Protein AF-A0A4Q3MIM4-F1 (afdb_monomer_lite)

pLDDT: mean 78.22, std 14.31, range [47.62, 98.12]

Structure (mmCIF, N/CA/C/O backbone):
data_AF-A0A4Q3MIM4-F1
#
_entry.id   AF-A0A4Q3MIM4-F1
#
loop_
_atom_site.group_PDB
_atom_site.id
_atom_site.type_symbol
_atom_site.label_atom_id
_atom_site.label_alt_id
_atom_site.label_comp_id
_atom_site.label_asym_id
_atom_site.label_entity_id
_atom_site.label_seq_id
_atom_site.pdbx_PDB_ins_code
_atom_site.Cartn_x
_atom_site.Cartn_y
_atom_site.Cartn_z
_atom_site.occupancy
_atom_site.B_iso_or_equiv
_atom_site.auth_seq_id
_atom_site.auth_comp_id
_atom_site.auth_asym_id
_atom_site.auth_atom_id
_atom_site.pdbx_PDB_model_num
ATOM 1 N N . MET A 1 1 ? -2.672 -13.943 -61.243 1.00 47.62 1 MET A N 1
ATOM 2 C CA . MET A 1 1 ? -1.201 -13.843 -61.309 1.00 47.62 1 MET A CA 1
ATOM 3 C C . MET A 1 1 ? -0.860 -12.418 -60.898 1.00 47.62 1 MET A C 1
ATOM 5 O O . MET A 1 1 ? -1.108 -11.527 -61.688 1.00 47.62 1 MET A O 1
ATOM 9 N N . THR A 1 2 ? -0.480 -12.047 -59.685 1.00 56.12 2 THR A N 1
ATOM 10 C CA . THR A 1 2 ? -0.153 -12.709 -58.411 1.00 56.12 2 THR A CA 1
ATOM 11 C C . THR A 1 2 ? -0.210 -11.559 -57.394 1.00 56.12 2 THR A C 1
ATOM 13 O O . THR A 1 2 ? 0.471 -10.555 -57.569 1.00 56.12 2 THR A O 1
ATOM 16 N N . ASP A 1 3 ? -1.222 -11.577 -56.530 1.00 54.84 3 ASP A N 1
ATOM 17 C CA . ASP A 1 3 ? -1.078 -11.570 -55.067 1.00 54.84 3 ASP A CA 1
ATOM 18 C C . ASP A 1 3 ? -1.136 -10.174 -54.430 1.00 54.84 3 ASP A C 1
ATOM 20 O O . ASP A 1 3 ? -0.156 -9.439 -54.322 1.00 54.84 3 ASP A O 1
ATOM 24 N N . LEU A 1 4 ? -2.347 -9.852 -53.957 1.00 62.50 4 LEU A N 1
ATOM 25 C CA . LEU A 1 4 ? -2.622 -8.898 -52.886 1.00 62.50 4 LEU A CA 1
ATOM 26 C C . LEU A 1 4 ? -1.829 -9.325 -51.644 1.00 62.50 4 LEU A C 1
ATOM 28 O O . LEU A 1 4 ? -2.325 -10.043 -50.776 1.00 62.50 4 LEU A O 1
ATOM 32 N N . SER A 1 5 ? -0.568 -8.904 -51.592 1.00 60.09 5 SER A 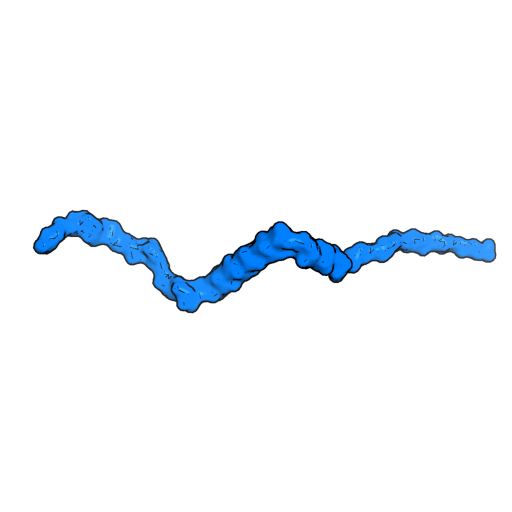N 1
ATOM 33 C CA . SER A 1 5 ? 0.301 -9.078 -50.438 1.00 60.09 5 SER A CA 1
ATOM 34 C C . SER A 1 5 ? -0.222 -8.201 -49.303 1.00 60.09 5 SER A C 1
ATOM 36 O O . SER A 1 5 ? 0.085 -7.014 -49.193 1.00 60.09 5 SER A O 1
ATOM 38 N N . LEU A 1 6 ? -1.087 -8.795 -48.482 1.00 64.12 6 LEU A N 1
ATOM 39 C CA . LEU A 1 6 ? -1.486 -8.293 -47.178 1.00 64.12 6 LEU A CA 1
ATOM 40 C C . LEU A 1 6 ? -0.232 -8.238 -46.297 1.00 64.12 6 LEU A C 1
ATOM 42 O O . LEU A 1 6 ? 0.079 -9.192 -45.583 1.00 64.12 6 LEU A O 1
ATOM 46 N N . SER A 1 7 ? 0.501 -7.123 -46.328 1.00 59.03 7 SER A N 1
ATOM 47 C CA . SER A 1 7 ? 1.477 -6.822 -45.285 1.00 59.03 7 SER A CA 1
ATOM 48 C C . SER A 1 7 ? 0.698 -6.556 -43.994 1.00 59.03 7 SER A C 1
ATOM 50 O O . SER A 1 7 ? 0.306 -5.424 -43.703 1.00 59.03 7 SER A O 1
ATOM 52 N N . GLY A 1 8 ? 0.394 -7.621 -43.252 1.00 64.06 8 GLY A N 1
ATOM 53 C CA . GLY A 1 8 ? -0.150 -7.516 -41.904 1.00 64.06 8 GLY A CA 1
ATOM 54 C C . GLY A 1 8 ? 0.760 -6.626 -41.049 1.00 64.06 8 GLY A C 1
ATOM 55 O O . GLY A 1 8 ? 1.978 -6.621 -41.261 1.00 64.06 8 GLY A O 1
ATOM 56 N N . PRO A 1 9 ? 0.203 -5.839 -40.113 1.00 67.06 9 PRO A N 1
ATOM 57 C CA . PRO A 1 9 ? 1.002 -4.927 -39.309 1.00 67.06 9 PRO A CA 1
ATOM 58 C C . PRO A 1 9 ? 2.117 -5.705 -38.592 1.00 67.06 9 PRO A C 1
ATOM 60 O O . PRO A 1 9 ? 1.868 -6.817 -38.112 1.00 67.06 9 PRO A O 1
ATOM 63 N N . PRO A 1 10 ? 3.346 -5.155 -38.520 1.00 61.06 10 PRO A N 1
ATOM 64 C CA . PRO A 1 10 ? 4.457 -5.816 -37.854 1.00 61.06 10 PRO A CA 1
ATOM 65 C C . PRO A 1 10 ? 4.034 -6.163 -36.428 1.00 61.06 10 PRO A C 1
ATOM 67 O O . PRO A 1 10 ? 3.502 -5.319 -35.704 1.00 61.06 10 PRO A O 1
ATOM 70 N N . GLY A 1 11 ? 4.214 -7.442 -36.089 1.00 63.09 11 GLY A N 1
ATOM 71 C CA . GLY A 1 11 ? 3.674 -8.086 -34.900 1.00 63.09 11 GLY A CA 1
ATOM 72 C C . GLY A 1 11 ? 3.743 -7.211 -33.654 1.00 63.09 11 GLY A C 1
ATOM 73 O O . GLY A 1 11 ? 4.773 -6.606 -33.349 1.00 63.09 11 GLY A O 1
ATOM 74 N N . ALA A 1 12 ? 2.615 -7.159 -32.945 1.00 65.12 12 ALA A N 1
ATOM 75 C CA . ALA A 1 12 ? 2.452 -6.451 -31.687 1.00 65.12 12 ALA A CA 1
ATOM 76 C C . ALA A 1 12 ? 3.697 -6.618 -30.795 1.00 65.12 12 ALA A C 1
ATOM 78 O O . ALA A 1 12 ? 4.191 -7.741 -30.637 1.00 65.12 12 ALA A O 1
ATOM 79 N N . PRO A 1 13 ? 4.229 -5.535 -30.198 1.00 55.97 13 PRO A N 1
ATOM 80 C CA . PRO A 1 13 ? 5.423 -5.632 -29.380 1.00 55.97 13 PRO A CA 1
ATOM 81 C C . PRO A 1 13 ? 5.156 -6.597 -28.227 1.00 55.97 13 PRO A C 1
ATOM 83 O O . PRO A 1 13 ? 4.348 -6.325 -27.340 1.00 55.97 13 PRO A O 1
ATOM 86 N N . ALA A 1 14 ? 5.854 -7.733 -28.259 1.00 62.94 14 ALA A N 1
ATOM 87 C CA . ALA A 1 14 ? 5.803 -8.760 -27.236 1.00 62.94 14 ALA A CA 1
ATOM 88 C C . ALA A 1 14 ? 5.992 -8.111 -25.860 1.00 62.94 14 ALA A C 1
ATOM 90 O O . ALA A 1 14 ? 7.069 -7.601 -25.557 1.00 62.94 14 ALA A O 1
ATOM 91 N N . LEU A 1 15 ? 4.965 -8.143 -25.011 1.00 60.12 15 LEU A N 1
ATOM 92 C CA . LEU A 1 15 ? 4.972 -7.594 -23.647 1.00 60.12 15 LEU A CA 1
ATOM 93 C C . LEU A 1 15 ? 6.229 -8.020 -22.850 1.00 60.12 15 LEU A C 1
ATOM 95 O O . LEU A 1 15 ? 6.790 -7.258 -22.061 1.00 60.12 15 LEU A O 1
ATOM 99 N N . ARG A 1 16 ? 6.746 -9.217 -23.163 1.00 60.94 16 ARG A N 1
ATOM 100 C CA . ARG A 1 16 ? 7.998 -9.794 -22.647 1.00 60.94 16 ARG A CA 1
ATOM 101 C C . ARG A 1 16 ? 9.261 -8.973 -22.955 1.00 60.94 16 ARG A C 1
ATOM 103 O O . ARG A 1 16 ? 10.187 -8.969 -22.145 1.00 60.94 16 ARG A O 1
ATOM 110 N N . SER A 1 17 ? 9.344 -8.285 -24.096 1.00 62.25 17 SER A N 1
ATOM 111 C CA . SER A 1 17 ? 10.520 -7.478 -24.465 1.00 62.25 17 SER A CA 1
ATOM 112 C C . SER A 1 17 ? 10.589 -6.169 -23.672 1.00 62.25 17 SER A C 1
ATOM 114 O O . SER A 1 17 ? 11.679 -5.742 -23.285 1.00 62.25 17 SER A O 1
ATOM 116 N N . ARG A 1 18 ? 9.431 -5.580 -23.345 1.00 62.25 18 ARG A N 1
ATOM 117 C CA . ARG A 1 18 ? 9.329 -4.354 -22.539 1.00 62.25 18 ARG A CA 1
ATOM 118 C C . ARG A 1 18 ? 9.605 -4.608 -21.056 1.00 62.25 18 ARG A C 1
ATOM 120 O O . ARG A 1 18 ? 10.353 -3.839 -20.459 1.00 62.25 18 ARG A O 1
ATOM 127 N N . ALA A 1 19 ? 9.117 -5.720 -20.499 1.00 64.00 19 ALA A N 1
ATOM 128 C CA . ALA A 1 19 ? 9.365 -6.098 -19.103 1.00 64.00 19 ALA A CA 1
ATOM 129 C C . ALA A 1 19 ? 10.867 -6.236 -18.778 1.00 64.00 19 ALA A C 1
ATOM 131 O O . ALA A 1 19 ? 11.344 -5.703 -17.778 1.00 64.00 19 ALA A O 1
ATOM 132 N N . ARG A 1 20 ? 11.648 -6.866 -19.670 1.00 65.12 20 ARG A N 1
ATOM 133 C CA . ARG A 1 20 ? 13.110 -6.998 -19.501 1.00 65.12 20 ARG A CA 1
ATOM 134 C C . ARG A 1 20 ? 13.852 -5.665 -19.568 1.00 65.12 20 ARG A C 1
ATOM 136 O O . ARG A 1 20 ? 14.873 -5.500 -18.911 1.00 65.12 20 ARG A O 1
ATOM 143 N N . ARG A 1 21 ? 13.355 -4.720 -20.368 1.00 63.66 21 ARG A N 1
ATOM 144 C CA . ARG A 1 21 ? 13.934 -3.375 -20.470 1.00 63.66 21 ARG A CA 1
ATOM 145 C C . ARG A 1 21 ? 13.627 -2.543 -19.223 1.00 63.66 21 ARG A C 1
ATOM 147 O O . ARG A 1 21 ? 14.487 -1.790 -18.786 1.00 63.66 21 ARG A O 1
ATOM 154 N N . TRP A 1 22 ? 12.448 -2.729 -18.632 1.00 59.41 22 TRP A N 1
ATOM 155 C CA . TRP A 1 22 ? 12.054 -2.099 -17.369 1.00 59.41 22 TRP A CA 1
ATOM 156 C C . TRP A 1 22 ? 12.881 -2.600 -16.179 1.00 59.41 22 TRP A C 1
ATOM 158 O O . TRP A 1 22 ? 13.366 -1.785 -15.403 1.00 59.41 22 TRP A O 1
ATOM 168 N N . LEU A 1 23 ? 13.155 -3.908 -16.102 1.00 63.53 23 LEU A N 1
ATOM 169 C CA . LEU A 1 23 ? 14.043 -4.490 -15.081 1.00 63.53 23 LEU A CA 1
ATOM 170 C C . LEU A 1 23 ? 15.498 -3.995 -15.160 1.00 63.53 23 LEU A C 1
ATOM 172 O O . LEU A 1 23 ? 16.237 -4.123 -14.190 1.00 63.53 23 LEU A O 1
ATOM 176 N N . ARG A 1 24 ? 15.920 -3.446 -16.305 1.00 71.00 24 ARG A N 1
ATOM 177 C CA . ARG A 1 24 ? 17.282 -2.931 -16.519 1.00 71.00 24 ARG A CA 1
ATOM 178 C C . ARG A 1 24 ? 17.461 -1.476 -16.077 1.00 71.00 24 ARG A C 1
ATOM 180 O O . ARG A 1 24 ? 18.591 -1.010 -16.009 1.00 71.00 24 ARG A O 1
ATOM 187 N N . ASN A 1 25 ? 16.365 -0.776 -15.777 1.00 79.00 25 ASN A N 1
ATOM 188 C CA . ASN A 1 25 ? 16.386 0.569 -15.211 1.00 79.00 25 ASN A CA 1
ATOM 189 C C . ASN A 1 25 ? 16.284 0.481 -13.687 1.00 79.00 25 ASN A C 1
ATOM 191 O O . ASN A 1 25 ? 15.209 0.195 -13.161 1.00 79.00 25 ASN A O 1
ATOM 195 N N . SER A 1 26 ? 17.372 0.804 -12.985 1.00 73.56 26 SER A N 1
ATOM 196 C CA . SER A 1 26 ? 17.439 0.735 -11.518 1.00 73.56 26 SER A CA 1
ATOM 197 C C . SER A 1 26 ? 16.343 1.550 -10.819 1.00 73.56 26 SER A C 1
ATOM 199 O O . SER A 1 26 ? 15.818 1.128 -9.798 1.00 73.56 26 SER A O 1
ATOM 201 N N . GLY A 1 27 ? 15.937 2.696 -11.380 1.00 83.94 27 GLY A N 1
ATOM 202 C CA . GLY A 1 27 ? 14.843 3.495 -10.813 1.00 83.94 27 GLY A CA 1
ATOM 203 C C . GLY A 1 27 ? 13.472 2.815 -10.919 1.00 83.94 27 GLY A C 1
ATOM 204 O O . GLY A 1 27 ? 12.704 2.807 -9.960 1.00 83.94 27 GLY A O 1
ATOM 205 N N . ALA A 1 28 ? 13.173 2.196 -12.067 1.00 82.56 28 ALA A N 1
ATOM 206 C CA . ALA A 1 28 ? 11.902 1.505 -12.285 1.00 82.56 28 ALA A CA 1
ATOM 207 C C . ALA A 1 28 ? 11.814 0.201 -11.476 1.00 82.56 28 ALA A C 1
ATOM 209 O O . ALA A 1 28 ? 10.743 -0.137 -10.974 1.00 82.56 28 ALA A O 1
ATOM 210 N N . SER A 1 29 ? 12.933 -0.512 -11.307 1.00 85.25 29 SER A N 1
ATOM 211 C CA . SER A 1 29 ? 12.978 -1.729 -10.492 1.00 85.25 29 SER A CA 1
ATOM 212 C C . SER A 1 29 ? 12.814 -1.436 -9.001 1.00 85.25 29 SER A C 1
ATOM 214 O O . SER A 1 29 ? 12.050 -2.137 -8.343 1.00 85.25 29 SER A O 1
ATOM 216 N N . VAL A 1 30 ? 13.449 -0.383 -8.474 1.00 92.88 30 VAL A N 1
ATOM 217 C CA . VAL A 1 30 ? 13.295 0.023 -7.066 1.00 92.88 30 VAL A CA 1
ATOM 218 C C . VAL A 1 30 ? 11.865 0.480 -6.780 1.00 92.88 30 VAL A C 1
ATOM 220 O O . VAL A 1 30 ? 11.253 -0.006 -5.832 1.00 92.88 30 VAL A O 1
ATOM 223 N N . GLY A 1 31 ? 11.293 1.345 -7.625 1.00 93.12 31 GLY A N 1
ATOM 224 C CA . GLY A 1 31 ? 9.895 1.764 -7.4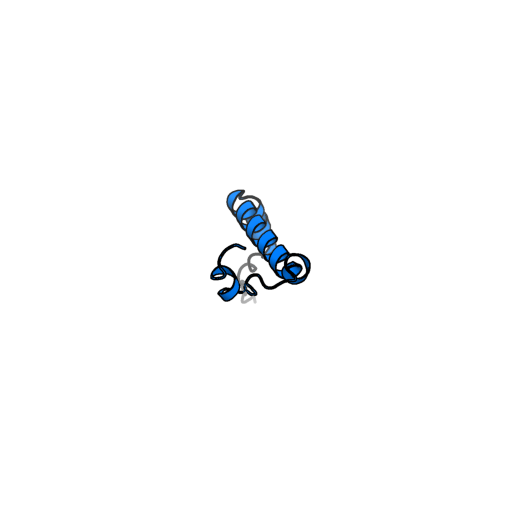78 1.00 93.12 31 GLY A CA 1
ATOM 225 C C . GLY A 1 31 ? 8.926 0.580 -7.553 1.00 93.12 31 GLY A C 1
ATOM 226 O O . GLY A 1 31 ? 8.043 0.445 -6.708 1.00 93.12 31 GLY A O 1
ATOM 227 N N . GLY A 1 32 ? 9.139 -0.328 -8.511 1.00 92.75 32 GLY A N 1
ATOM 228 C CA . GLY A 1 32 ? 8.360 -1.561 -8.629 1.00 92.75 32 GLY A CA 1
ATOM 229 C C . GLY A 1 32 ? 8.479 -2.470 -7.403 1.00 92.75 32 GLY A C 1
ATOM 230 O O . GLY A 1 32 ? 7.471 -3.011 -6.956 1.00 92.75 32 GLY A O 1
ATOM 231 N N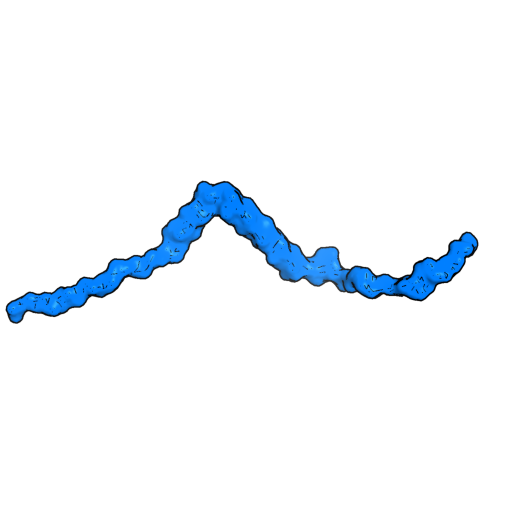 . ALA A 1 33 ? 9.676 -2.601 -6.824 1.00 93.62 33 ALA A N 1
ATOM 232 C CA . ALA A 1 33 ? 9.899 -3.384 -5.611 1.00 93.62 33 ALA A CA 1
ATOM 233 C C . ALA A 1 33 ? 9.163 -2.790 -4.400 1.00 93.62 33 ALA A C 1
ATOM 235 O O . ALA A 1 33 ? 8.505 -3.529 -3.673 1.00 93.62 33 ALA A O 1
ATOM 236 N N . ILE A 1 34 ? 9.210 -1.466 -4.215 1.00 96.50 34 ILE A N 1
ATOM 237 C CA . ILE A 1 34 ? 8.493 -0.776 -3.130 1.00 96.50 34 ILE A CA 1
ATOM 238 C C . ILE A 1 34 ? 6.983 -1.010 -3.249 1.00 96.50 34 ILE A C 1
ATOM 240 O O . ILE A 1 34 ? 6.341 -1.401 -2.275 1.00 96.50 34 ILE A O 1
ATOM 244 N N . VAL A 1 35 ? 6.419 -0.817 -4.446 1.00 96.62 35 VAL A N 1
ATOM 245 C CA . VAL A 1 35 ? 4.985 -1.037 -4.693 1.00 96.62 35 VAL A CA 1
ATOM 246 C C . VAL A 1 35 ? 4.610 -2.498 -4.454 1.00 96.62 35 VAL A C 1
ATOM 248 O O . VAL A 1 35 ? 3.600 -2.771 -3.810 1.00 96.62 35 VAL A O 1
ATOM 251 N N . LEU A 1 36 ? 5.430 -3.441 -4.921 1.00 96.50 36 LEU A N 1
ATOM 252 C CA . LEU A 1 36 ? 5.192 -4.866 -4.707 1.00 96.50 36 LEU A CA 1
ATOM 253 C C . LEU A 1 36 ? 5.167 -5.214 -3.214 1.00 96.50 36 LEU A C 1
ATOM 255 O O . LEU A 1 36 ? 4.253 -5.904 -2.771 1.00 96.50 36 LEU A O 1
ATOM 259 N N . ILE A 1 37 ? 6.125 -4.705 -2.434 1.00 97.88 37 ILE A N 1
ATOM 260 C CA . ILE A 1 37 ? 6.162 -4.898 -0.978 1.00 97.88 37 ILE A CA 1
ATOM 261 C C . ILE A 1 37 ? 4.902 -4.319 -0.330 1.00 97.88 37 ILE A C 1
ATOM 263 O O . ILE A 1 37 ? 4.275 -4.998 0.477 1.00 97.88 37 ILE A O 1
ATOM 267 N N . ALA A 1 38 ? 4.486 -3.108 -0.709 1.00 97.62 38 ALA A N 1
ATOM 268 C CA . ALA A 1 38 ? 3.273 -2.492 -0.174 1.00 97.62 38 ALA A CA 1
ATOM 269 C C . ALA A 1 38 ? 2.016 -3.334 -0.458 1.00 97.62 38 ALA A C 1
ATOM 271 O O . ALA A 1 38 ? 1.188 -3.527 0.432 1.00 97.62 38 ALA A O 1
ATOM 272 N N . VAL A 1 39 ? 1.895 -3.890 -1.669 1.00 98.12 39 VAL A N 1
ATOM 273 C CA . VAL A 1 39 ? 0.791 -4.791 -2.036 1.00 98.12 39 VAL A CA 1
ATOM 274 C C . VAL A 1 39 ? 0.830 -6.077 -1.210 1.00 98.12 39 VAL A C 1
ATOM 276 O O . VAL A 1 39 ? -0.208 -6.511 -0.716 1.00 98.12 39 VAL A O 1
ATOM 279 N N . LEU A 1 40 ? 2.010 -6.670 -1.011 1.00 97.88 40 LEU A N 1
ATOM 280 C CA . LEU A 1 40 ? 2.157 -7.857 -0.163 1.00 97.88 40 LEU A CA 1
ATOM 281 C C . LEU A 1 40 ? 1.752 -7.566 1.287 1.00 97.88 40 LEU A C 1
ATOM 283 O O . LEU A 1 40 ? 1.012 -8.353 1.873 1.00 97.88 40 LEU A O 1
ATOM 287 N N . CYS A 1 41 ? 2.161 -6.421 1.837 1.00 96.88 41 CYS A N 1
ATOM 288 C CA . CYS A 1 41 ? 1.729 -5.974 3.160 1.00 96.88 41 CYS A CA 1
ATOM 289 C C . CYS A 1 41 ? 0.210 -5.779 3.233 1.00 96.88 41 CYS A C 1
ATOM 291 O O . CYS A 1 41 ? -0.390 -6.149 4.236 1.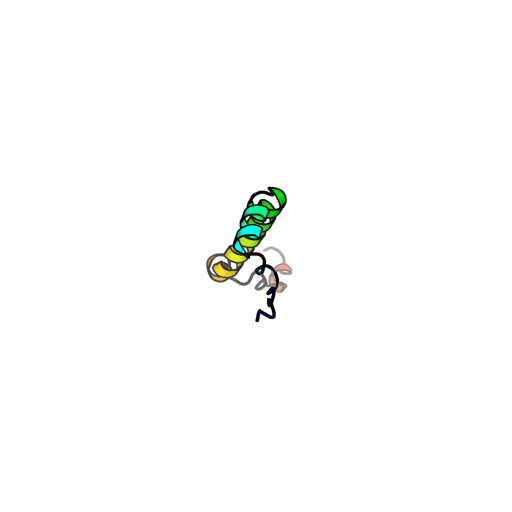00 96.88 41 CYS A O 1
ATOM 293 N N . ALA A 1 42 ? -0.422 -5.246 2.183 1.00 95.31 42 ALA A N 1
ATOM 294 C CA . ALA A 1 42 ? -1.871 -5.060 2.136 1.00 95.31 42 ALA A CA 1
ATOM 295 C C . ALA A 1 42 ? -2.632 -6.396 2.106 1.00 95.31 42 ALA A C 1
ATOM 297 O O . ALA A 1 42 ? -3.621 -6.556 2.816 1.00 95.31 42 ALA A O 1
ATOM 298 N N . VAL A 1 43 ? -2.159 -7.380 1.335 1.00 97.62 43 VAL A N 1
ATOM 299 C CA . VAL A 1 43 ? -2.759 -8.728 1.312 1.00 97.62 43 VAL A CA 1
ATOM 300 C C . VAL A 1 43 ? -2.556 -9.439 2.650 1.00 97.62 43 VAL A C 1
ATOM 302 O O . VAL A 1 43 ? -3.463 -10.101 3.149 1.00 97.62 43 VAL A O 1
ATOM 305 N N . ALA A 1 44 ? -1.382 -9.274 3.259 1.00 96.88 44 ALA A N 1
ATOM 306 C CA . ALA A 1 44 ? -1.069 -9.828 4.568 1.00 96.88 44 ALA A CA 1
ATOM 307 C C . ALA A 1 44 ? -1.596 -8.968 5.737 1.00 96.88 44 ALA A C 1
ATOM 309 O O . ALA A 1 44 ? -1.356 -9.312 6.895 1.00 96.88 44 ALA A O 1
ATOM 310 N N . ALA A 1 45 ? -2.341 -7.888 5.473 1.00 93.88 45 ALA A N 1
ATOM 311 C CA . ALA A 1 45 ? -2.821 -6.963 6.498 1.00 93.88 45 ALA A CA 1
ATOM 312 C C . ALA A 1 45 ? -3.599 -7.645 7.637 1.00 93.88 45 ALA A C 1
ATOM 314 O O . ALA A 1 45 ? -3.319 -7.310 8.783 1.00 93.88 45 ALA A O 1
ATOM 315 N N . PRO A 1 46 ? -4.475 -8.646 7.405 1.00 92.44 46 PRO A N 1
ATOM 316 C CA . PRO A 1 46 ? -5.169 -9.327 8.502 1.00 92.44 46 PRO A CA 1
ATOM 317 C C . PRO A 1 46 ? -4.234 -10.081 9.461 1.00 92.44 46 PRO A C 1
ATOM 319 O O . PRO A 1 46 ? -4.586 -10.283 10.619 1.00 92.44 46 PRO A O 1
ATOM 322 N N . LEU A 1 47 ? -3.049 -10.500 8.994 1.00 94.50 47 LEU A N 1
ATOM 323 C CA . LEU A 1 47 ? -2.028 -11.135 9.834 1.00 94.50 47 LEU A CA 1
ATOM 324 C C . LEU A 1 47 ? -1.110 -10.107 10.507 1.00 94.50 47 LEU A C 1
ATOM 326 O O . LEU A 1 47 ? -0.716 -10.311 11.652 1.00 94.50 47 LEU A O 1
ATOM 330 N N . LEU A 1 48 ? -0.751 -9.023 9.809 1.00 89.94 48 LEU A N 1
ATOM 331 C CA . LEU A 1 48 ? 0.143 -7.985 10.342 1.00 89.94 48 LEU A CA 1
ATOM 332 C C . LEU A 1 48 ? 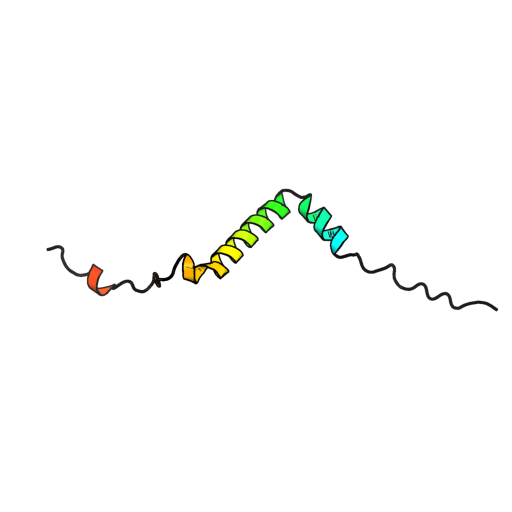-0.566 -7.028 11.312 1.00 89.94 48 LEU A C 1
ATOM 334 O O . LEU A 1 48 ? 0.030 -6.597 12.296 1.00 89.94 48 LEU A O 1
ATOM 338 N N . ALA A 1 49 ? -1.815 -6.679 11.021 1.00 91.00 49 ALA A N 1
ATOM 339 C CA . ALA A 1 49 ? -2.632 -5.724 11.757 1.00 91.00 49 ALA A CA 1
ATOM 340 C C . ALA A 1 49 ? -4.055 -6.286 11.949 1.00 91.00 49 ALA A C 1
ATOM 342 O O . ALA A 1 49 ? -5.000 -5.828 11.306 1.00 91.00 49 ALA A O 1
ATOM 343 N N . PRO A 1 50 ? -4.222 -7.296 12.824 1.00 89.50 50 PRO A N 1
ATOM 344 C CA . PRO A 1 50 ? -5.530 -7.889 13.102 1.00 89.50 50 PRO A CA 1
ATOM 345 C C . PRO A 1 50 ? -6.475 -6.947 13.864 1.00 89.50 50 PRO A C 1
ATOM 347 O O . PRO A 1 50 ? -7.688 -7.131 13.815 1.00 89.50 50 PRO A O 1
ATOM 350 N N . TYR A 1 51 ? -5.934 -5.956 14.580 1.00 87.94 51 TYR A N 1
ATOM 351 C CA . TYR A 1 51 ? -6.708 -5.000 15.372 1.00 87.94 51 TYR A CA 1
ATOM 352 C C . TYR A 1 51 ? -6.841 -3.668 14.638 1.00 87.94 51 TYR A C 1
ATOM 354 O O . TYR A 1 51 ? -5.868 -3.166 14.075 1.00 87.94 51 TYR A O 1
ATOM 362 N N . ASP A 1 52 ? -8.036 -3.082 14.690 1.00 82.50 52 ASP A N 1
ATOM 363 C CA . ASP A 1 52 ? -8.295 -1.763 14.119 1.00 82.50 52 ASP A CA 1
ATOM 364 C C . ASP A 1 52 ? -7.631 -0.671 14.990 1.00 82.50 52 ASP A C 1
ATOM 366 O O . ASP A 1 52 ? -7.984 -0.524 16.166 1.00 82.50 52 ASP A O 1
ATOM 370 N N . PRO A 1 53 ? -6.665 0.100 14.448 1.00 81.00 53 PRO A N 1
ATOM 371 C CA . PRO A 1 53 ? -5.964 1.145 15.194 1.00 81.00 53 PRO A CA 1
ATOM 372 C C . PRO A 1 53 ? -6.877 2.306 15.615 1.00 81.00 53 PRO A C 1
ATOM 374 O O . PRO A 1 53 ? -6.508 3.076 16.502 1.00 81.00 53 PRO A O 1
ATOM 377 N N . TYR A 1 54 ? -8.055 2.448 15.001 1.00 81.06 54 TYR A N 1
ATOM 378 C CA . TYR A 1 54 ? -9.030 3.480 15.345 1.00 81.06 54 TYR A CA 1
ATOM 379 C C . TYR A 1 54 ? -9.954 3.085 16.496 1.00 81.06 54 TYR A C 1
ATOM 381 O O . TYR A 1 54 ? -10.716 3.933 16.961 1.00 81.06 54 TYR A O 1
ATOM 389 N N . LEU A 1 55 ? -9.841 1.862 17.031 1.00 80.94 55 LEU A N 1
ATOM 390 C CA . LEU A 1 55 ? -10.481 1.463 18.291 1.00 80.94 55 LEU A CA 1
ATOM 391 C C . LEU A 1 55 ? -9.773 2.081 19.506 1.00 80.94 55 LEU A C 1
ATOM 393 O O . LEU A 1 55 ? -9.448 1.414 20.487 1.00 80.94 55 LEU A O 1
ATOM 397 N N . GLN A 1 56 ? -9.515 3.382 19.427 1.00 76.19 56 GLN A N 1
ATOM 398 C CA . GLN A 1 56 ? -8.933 4.173 20.488 1.00 76.19 56 GLN A CA 1
ATOM 399 C C . GLN A 1 56 ? -10.052 4.862 21.272 1.00 76.19 56 GLN A C 1
ATOM 401 O O . GLN A 1 56 ? -10.744 5.739 20.751 1.00 76.19 56 GLN A O 1
ATOM 406 N N . ASP A 1 57 ? -10.181 4.530 22.556 1.00 80.12 57 ASP A N 1
ATOM 407 C CA . ASP A 1 57 ? -11.118 5.196 23.462 1.00 80.12 57 ASP A CA 1
ATOM 408 C C . ASP A 1 57 ? -10.668 6.637 23.760 1.00 80.12 57 ASP A C 1
ATOM 410 O O . ASP A 1 5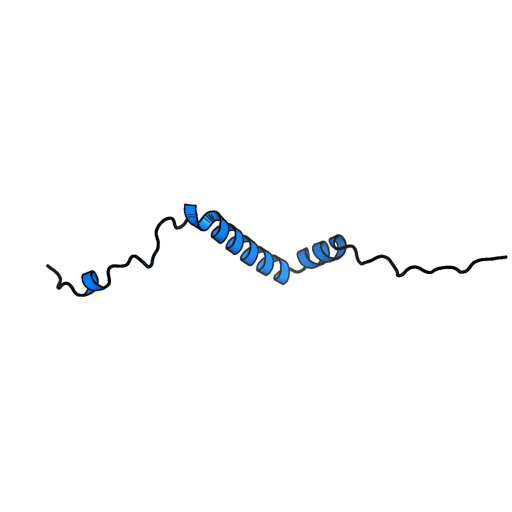7 ? -9.975 6.919 24.743 1.00 80.12 57 ASP A O 1
ATOM 414 N N . LEU A 1 58 ? -11.101 7.585 22.923 1.00 84.19 58 LEU A N 1
ATOM 415 C CA . LEU A 1 58 ? -10.924 9.026 23.143 1.00 84.19 58 LEU A CA 1
ATOM 416 C C . LEU A 1 58 ? -11.395 9.492 24.536 1.00 84.19 58 LEU A C 1
ATOM 418 O O . LEU A 1 58 ? -10.670 10.270 25.160 1.00 84.19 58 LEU A O 1
ATOM 422 N N . PRO A 1 59 ? -12.524 9.002 25.095 1.00 81.12 59 PRO A N 1
ATOM 423 C CA . PRO A 1 59 ? -12.951 9.389 26.440 1.00 81.12 59 PRO A CA 1
ATOM 424 C C . PRO A 1 59 ? -11.945 8.994 27.532 1.00 81.12 59 PRO A C 1
ATOM 426 O O . PRO A 1 59 ? -11.836 9.679 28.548 1.00 81.12 59 PRO A O 1
ATOM 429 N N . MET A 1 60 ? -11.165 7.925 27.325 1.00 77.06 60 MET A N 1
ATOM 430 C CA . MET A 1 60 ? -10.160 7.460 28.287 1.00 77.06 60 MET A CA 1
ATOM 431 C C . MET A 1 60 ? -8.958 8.415 28.382 1.00 77.06 60 MET A C 1
ATOM 433 O O . MET A 1 60 ? -8.276 8.438 29.403 1.00 77.06 60 MET A O 1
ATOM 437 N N . ARG A 1 61 ? -8.707 9.241 27.353 1.00 78.50 61 ARG A N 1
ATOM 438 C CA . ARG A 1 61 ? -7.658 10.282 27.369 1.00 78.50 61 ARG A CA 1
ATOM 439 C C . ARG A 1 61 ? -8.001 11.470 28.273 1.00 78.50 61 ARG A C 1
ATOM 441 O O . ARG A 1 61 ? -7.092 12.193 28.661 1.00 78.50 61 ARG A O 1
ATOM 448 N N . LEU A 1 62 ? -9.282 11.675 28.587 1.00 84.38 62 LEU A N 1
ATOM 449 C CA . LEU A 1 62 ? -9.758 12.779 29.429 1.00 84.38 62 LEU A CA 1
ATOM 450 C C . LEU A 1 62 ? -9.848 12.405 30.912 1.00 84.38 62 LEU A C 1
ATOM 452 O O . LEU A 1 62 ? -10.173 13.260 31.735 1.00 84.38 62 LEU A O 1
ATOM 456 N N . LYS A 1 63 ? -9.580 11.142 31.273 1.00 82.12 63 LYS A N 1
ATOM 457 C CA . LYS A 1 63 ? -9.517 10.764 32.683 1.00 82.12 63 LYS A CA 1
ATOM 458 C C . LYS A 1 63 ? -8.294 11.419 33.332 1.00 82.12 63 LYS A C 1
ATOM 460 O O . LYS A 1 63 ? -7.194 11.292 32.792 1.00 82.12 63 LYS A O 1
ATOM 465 N N . PRO A 1 64 ? -8.465 12.094 34.481 1.00 76.38 64 PRO A N 1
ATOM 466 C CA . PRO A 1 64 ? -7.328 12.568 35.253 1.00 76.38 64 PRO A CA 1
ATOM 467 C C . PRO A 1 64 ? -6.453 11.373 35.675 1.00 76.38 64 PRO A C 1
ATOM 469 O O . PRO A 1 64 ? -6.988 10.278 35.887 1.00 76.38 64 PRO A O 1
ATOM 472 N N . PRO A 1 65 ? -5.122 11.551 35.763 1.00 79.75 65 PRO A N 1
ATOM 473 C CA . PRO A 1 65 ? -4.238 10.515 36.283 1.00 79.75 65 PRO A CA 1
ATOM 474 C C . PRO A 1 65 ? -4.628 10.200 37.733 1.00 79.75 65 PRO A C 1
ATOM 476 O O . PRO A 1 65 ? -4.956 11.113 38.493 1.00 79.75 65 PRO A O 1
ATOM 479 N N . VAL A 1 66 ? -4.652 8.906 38.067 1.00 77.62 66 VAL A N 1
ATOM 480 C CA . VAL A 1 66 ? -4.892 8.413 39.435 1.00 77.62 66 VAL A CA 1
ATOM 481 C C . VAL A 1 66 ? -3.728 8.724 40.364 1.00 77.62 66 VAL A C 1
ATOM 483 O O . VAL A 1 66 ? -2.587 8.827 39.859 1.00 77.62 66 VAL A O 1
#

Foldseek 3Di:
DDDPPPPDPDDDPDPVVVVVVQCVDPVSVVVVVVVVVVVVCVVCVCVVPVDDPVPDDPVVVPDDDD

Secondary structure (DSSP, 8-state):
-------PPP----HHHHHHHHTT-HHHHHHHHHHHHHHHHHHTHHHH--S-TT---GGGGGSPP-

Sequence (66 aa):
MTDLSLSGPPGAPALRSRARRWLRNSGASVGGAIVLIAVLCAVAAPLLAPYDPYLQDLPMRLKPPV

Radius of gyration: 27.37 Å; chains: 1; bounding box: 30×27×101 Å